Protein AF-A0A7V4U4Z6-F1 (afdb_monomer)

pLDDT: mean 80.2, std 12.18, range [37.16, 91.88]

Sequence (115 aa):
MKTIKIQDAIKGMILAKDVKNNYGQVLLQKGTELSEENIKSLMNRNIAKVVVEEKNDLKEFTREDIEKTKEIYRAVVEQRFINPHSDSMTEALFNAVLELTAVRVLSGGTWTKTE

Mean predicted aligned error: 13.91 Å

Foldseek 3Di:
DDKDFLVPDDFQWFAQAFDAAPVRDGPDGGRDTDDPVNSVVCVVSVPGITHTDDPPPPVPQDPVQLVVQLVVCLVVLVVVDPDCPPDPVSVVVSVVVSSVVSVCVVSVHDPDDPD

Radius of gyration: 22.06 Å; Cα contacts (8 Å, |Δi|>4): 135; chains: 1; bounding box: 56×34×49 Å

Solvent-accessible surface area (backbone atoms only — not comparable to full-atom values): 6804 Å² total; per-residue (Å²): 111,43,80,43,44,45,90,76,60,56,70,75,42,33,24,63,43,62,42,58,51,99,86,68,50,74,76,43,58,49,71,41,65,34,43,68,67,54,48,52,52,37,53,78,69,69,45,64,63,47,42,27,47,61,72,78,72,72,71,80,70,50,73,65,57,44,49,55,37,32,62,72,41,41,68,64,55,50,75,77,38,97,58,52,76,77,44,77,66,44,33,51,50,46,52,51,52,41,51,54,47,23,52,38,48,74,74,69,45,84,82,73,83,81,128

Nearest PDB structures (foldseek):
  8qti-assembly1_D  TM=9.231E-01  e=1.305E-01  Mycolicibacterium smegmatis MC2 155
  5vi8-assembly1_D  TM=8.606E-01  e=1.393E-01  Mycolicibacterium smegmatis MC2 155
  7p5x-assembly1_AD  TM=8.733E-01  e=2.198E-01  Mycolicibacterium smegmatis MC2 155
  6dcf-assembly1_D  TM=8.762E-01  e=2.672E-01  Mycolicibacterium smegmatis MC2 155
  6cce-assembly1_D  TM=8.693E-01  e=3.951E-01  Mycolicibacterium smegmatis MC2 155

Secondary structure (DSSP, 8-state):
-EEEEGGG--TTPBBSS-EE-TTS-EEE-TT-B--HHHHHHHHHTT--EEEE----------HHHHHHHHHHHHHHHHTT-S-TTSSHHHHHHHHHHHHHHHHHHHTT-------

Structure (mmCIF, N/CA/C/O backbone):
data_AF-A0A7V4U4Z6-F1
#
_entry.id   AF-A0A7V4U4Z6-F1
#
loop_
_atom_site.group_PDB
_atom_site.id
_atom_site.type_symbol
_atom_site.label_atom_id
_atom_site.label_alt_id
_atom_site.label_comp_id
_atom_site.label_asym_id
_atom_site.label_entity_id
_atom_site.label_seq_id
_atom_site.pdbx_PDB_ins_code
_atom_site.Cartn_x
_atom_site.Cartn_y
_atom_site.Cartn_z
_atom_site.occupancy
_atom_site.B_iso_or_equiv
_atom_site.auth_seq_id
_atom_site.auth_comp_id
_atom_site.auth_asym_id
_atom_site.auth_atom_id
_atom_site.pdbx_PDB_model_num
ATOM 1 N N . MET A 1 1 ? -11.403 4.188 -2.668 1.00 81.06 1 MET A N 1
ATOM 2 C CA . MET A 1 1 ? -12.142 4.150 -1.373 1.00 81.06 1 MET A CA 1
ATOM 3 C C . MET A 1 1 ? -12.242 2.701 -0.953 1.00 81.06 1 MET A C 1
ATOM 5 O O . MET A 1 1 ? -12.655 1.883 -1.768 1.00 81.06 1 MET A O 1
ATOM 9 N N . LYS A 1 2 ? -11.922 2.376 0.299 1.00 81.50 2 LYS A N 1
ATOM 10 C CA . LYS A 1 2 ? -11.839 0.987 0.762 1.00 81.50 2 LYS A CA 1
ATOM 11 C C . LYS A 1 2 ? -12.699 0.775 2.002 1.00 81.50 2 LYS A C 1
ATOM 13 O O . LYS A 1 2 ? -12.660 1.569 2.936 1.00 81.50 2 LYS A O 1
ATOM 18 N N . THR A 1 3 ? -13.483 -0.303 2.015 1.00 86.25 3 THR A N 1
ATOM 19 C CA . THR A 1 3 ? -14.179 -0.742 3.234 1.00 86.25 3 THR A CA 1
ATOM 20 C C . THR A 1 3 ? -13.248 -1.654 4.017 1.00 86.25 3 THR A C 1
ATOM 22 O O . THR A 1 3 ? -12.807 -2.672 3.486 1.00 86.25 3 THR A O 1
ATOM 25 N N . ILE A 1 4 ? -12.963 -1.301 5.265 1.00 86.25 4 ILE A N 1
ATOM 26 C CA . ILE A 1 4 ? -12.101 -2.075 6.164 1.00 86.25 4 ILE A CA 1
ATOM 27 C C . ILE A 1 4 ? -12.853 -2.421 7.448 1.00 86.25 4 ILE A C 1
ATOM 29 O O . ILE A 1 4 ? -13.833 -1.756 7.807 1.00 86.25 4 ILE A O 1
ATOM 33 N N . LYS A 1 5 ? -12.418 -3.475 8.145 1.00 88.19 5 LYS A N 1
ATOM 34 C CA . LYS A 1 5 ? -12.889 -3.719 9.511 1.00 88.19 5 LYS A CA 1
ATOM 35 C C . LYS A 1 5 ? -12.272 -2.667 10.425 1.00 88.19 5 LYS A C 1
ATOM 37 O O . LYS A 1 5 ? -11.130 -2.274 10.219 1.00 88.19 5 LYS A O 1
ATOM 42 N N . ILE A 1 6 ? -13.002 -2.245 11.456 1.00 87.12 6 ILE A N 1
ATOM 43 C CA . ILE A 1 6 ? -12.479 -1.250 12.405 1.00 87.12 6 ILE A CA 1
ATOM 44 C C . ILE A 1 6 ? -11.212 -1.740 13.130 1.00 87.12 6 ILE A C 1
ATOM 46 O O . ILE A 1 6 ? -10.371 -0.937 13.501 1.00 87.12 6 ILE A O 1
ATOM 50 N N . GLN A 1 7 ? -11.066 -3.059 13.288 1.00 84.19 7 GLN A N 1
ATOM 51 C CA . GLN A 1 7 ? -9.896 -3.699 13.900 1.00 84.19 7 GLN A CA 1
ATOM 52 C C . GLN A 1 7 ? -8.631 -3.562 13.041 1.00 84.19 7 GLN A C 1
ATOM 54 O O . GLN A 1 7 ? -7.533 -3.557 13.582 1.00 84.19 7 GLN A O 1
ATOM 59 N N . ASP A 1 8 ? -8.796 -3.420 11.722 1.00 83.25 8 ASP A N 1
ATOM 60 C CA . ASP A 1 8 ? -7.702 -3.225 10.766 1.00 83.25 8 ASP A CA 1
ATOM 61 C C . ASP A 1 8 ? -7.436 -1.729 10.508 1.00 83.25 8 ASP A C 1
ATOM 63 O O . ASP A 1 8 ? -6.587 -1.374 9.689 1.00 83.25 8 ASP A O 1
ATOM 67 N N . ALA A 1 9 ? -8.200 -0.834 11.146 1.00 84.38 9 ALA A N 1
ATOM 68 C CA . ALA A 1 9 ? -8.035 0.600 10.978 1.00 84.38 9 ALA A CA 1
ATOM 69 C C . ALA A 1 9 ? -6.808 1.088 11.751 1.00 84.38 9 ALA A C 1
ATOM 71 O O . ALA A 1 9 ? -6.623 0.767 12.924 1.00 84.38 9 ALA A O 1
ATOM 72 N N . ILE A 1 10 ? -5.999 1.915 11.095 1.00 84.50 10 ILE A N 1
ATOM 73 C CA . ILE A 1 10 ? -4.811 2.530 11.687 1.00 84.50 10 ILE A CA 1
ATOM 74 C C . ILE A 1 10 ? -5.004 4.038 11.835 1.00 84.50 10 ILE A C 1
ATOM 76 O O . ILE A 1 10 ? -5.790 4.669 11.121 1.00 84.50 10 ILE A O 1
ATOM 80 N N . LYS A 1 11 ? -4.260 4.618 12.779 1.00 85.38 11 LYS A N 1
ATOM 81 C CA . LYS A 1 11 ? -4.205 6.064 12.988 1.00 85.38 11 LYS A CA 1
ATOM 82 C C . LYS A 1 11 ? -3.789 6.773 11.692 1.00 85.38 11 LYS A C 1
ATOM 84 O O . LYS A 1 11 ? -2.877 6.320 11.005 1.00 85.38 11 LYS A O 1
ATOM 89 N N . GLY A 1 12 ? -4.435 7.892 11.375 1.00 83.62 12 GLY A N 1
ATOM 90 C CA . GLY A 1 12 ? -4.101 8.711 10.203 1.00 83.62 12 GLY A CA 1
ATOM 91 C C . GLY A 1 12 ? -4.795 8.311 8.898 1.00 83.62 12 GLY A C 1
ATOM 92 O O . GLY A 1 12 ? -4.516 8.900 7.846 1.00 83.62 12 GLY A O 1
ATOM 93 N N . MET A 1 13 ? -5.694 7.322 8.944 1.00 84.94 13 MET A N 1
ATOM 94 C CA . MET A 1 13 ? -6.652 7.047 7.870 1.00 84.94 13 MET A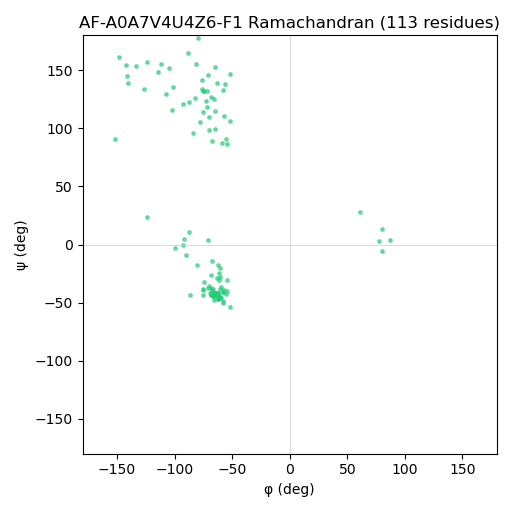 CA 1
ATOM 95 C C . MET A 1 13 ? -7.792 8.068 7.8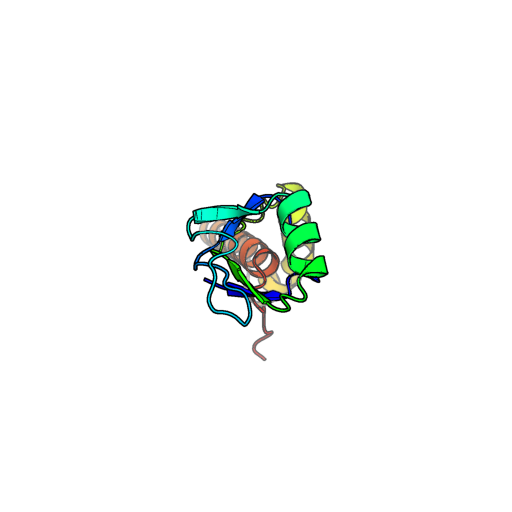92 1.00 84.94 13 MET A C 1
ATOM 97 O O . MET A 1 13 ? -8.280 8.432 8.959 1.00 84.94 13 MET A O 1
ATOM 101 N N . ILE A 1 14 ? -8.254 8.493 6.718 1.00 88.62 14 ILE A N 1
ATOM 102 C CA . ILE A 1 14 ? -9.344 9.467 6.574 1.00 88.62 14 ILE A CA 1
ATOM 103 C C . ILE A 1 14 ? -10.633 8.728 6.224 1.00 88.62 14 ILE A C 1
ATOM 105 O O . ILE A 1 14 ? -10.634 7.838 5.374 1.00 88.62 14 ILE A O 1
ATOM 109 N N . LEU A 1 15 ? -11.745 9.076 6.870 1.00 90.81 15 LEU A N 1
ATOM 110 C CA . LEU A 1 15 ? -13.053 8.500 6.559 1.00 90.81 15 LEU A CA 1
ATOM 111 C C . LEU A 1 15 ? -13.593 9.033 5.228 1.00 90.81 15 LEU A C 1
ATOM 113 O O . LEU A 1 15 ? -13.823 10.228 5.077 1.00 90.81 15 LEU A O 1
ATOM 117 N N . ALA A 1 16 ? -13.905 8.141 4.289 1.00 88.81 16 ALA A N 1
ATOM 118 C CA . ALA A 1 16 ? -14.517 8.512 3.010 1.00 88.81 16 ALA A CA 1
ATOM 119 C C . ALA A 1 16 ? -16.037 8.746 3.115 1.00 88.81 16 ALA A C 1
ATOM 121 O O . ALA A 1 16 ? -16.649 9.328 2.217 1.00 88.81 16 ALA A O 1
ATOM 122 N N . LYS A 1 17 ? -16.675 8.250 4.184 1.00 89.12 17 LYS A N 1
ATOM 123 C CA . LYS A 1 17 ? -18.115 8.387 4.448 1.00 89.12 17 LYS A CA 1
ATOM 124 C C . LYS A 1 17 ? -18.381 8.602 5.932 1.00 89.12 17 LYS A C 1
ATOM 126 O O . LYS A 1 17 ? -17.613 8.142 6.772 1.00 89.12 17 LYS A O 1
ATOM 131 N N . ASP A 1 18 ? -19.512 9.237 6.228 1.00 90.88 18 ASP A N 1
ATOM 132 C CA . ASP A 1 18 ? -20.010 9.371 7.595 1.00 90.88 18 ASP A CA 1
ATOM 133 C C . ASP A 1 18 ? -20.198 7.989 8.229 1.00 90.88 18 ASP A C 1
ATOM 135 O O . ASP A 1 18 ? -20.816 7.093 7.641 1.00 90.88 18 ASP A O 1
ATOM 139 N N . VAL A 1 19 ? -19.711 7.834 9.456 1.00 89.25 19 VAL A N 1
ATOM 140 C CA . VAL A 1 19 ? -19.932 6.632 10.260 1.00 89.25 19 VAL A CA 1
ATOM 141 C C . VAL A 1 19 ? -21.160 6.868 11.120 1.00 89.25 19 VAL A C 1
ATOM 143 O O . VAL A 1 19 ? -21.196 7.808 11.912 1.00 89.25 19 VAL A O 1
ATOM 146 N N . LYS A 1 20 ? -22.173 6.014 10.970 1.00 89.31 20 LYS A N 1
ATOM 147 C CA . LYS A 1 20 ? -23.436 6.098 11.710 1.00 89.31 20 LYS A CA 1
ATOM 148 C C . LYS A 1 20 ? -23.600 4.895 12.631 1.00 89.31 20 LYS A C 1
ATOM 150 O O . LYS A 1 20 ? -23.135 3.806 12.305 1.00 89.31 20 LYS A O 1
ATOM 155 N N . ASN A 1 21 ? -24.262 5.086 13.768 1.00 86.00 21 ASN A N 1
ATOM 156 C CA . ASN A 1 21 ? -24.690 3.974 14.618 1.00 86.00 21 ASN A CA 1
ATOM 157 C C . ASN A 1 21 ? -25.981 3.320 14.083 1.00 86.00 21 ASN A C 1
ATOM 159 O O . ASN A 1 21 ? -26.585 3.795 13.120 1.00 86.00 21 ASN A O 1
ATOM 163 N N . ASN A 1 22 ? -26.439 2.257 14.751 1.00 83.81 22 ASN A N 1
ATOM 164 C CA . ASN A 1 22 ? -27.676 1.545 14.396 1.00 83.81 22 ASN A CA 1
ATOM 165 C C . ASN A 1 22 ? -28.944 2.416 14.499 1.00 83.81 22 ASN A C 1
ATOM 167 O O . ASN A 1 22 ? -29.963 2.079 13.909 1.00 83.81 22 ASN A O 1
ATOM 171 N N . TYR A 1 23 ? -28.876 3.540 15.215 1.00 84.25 23 TYR A N 1
ATOM 172 C CA . TYR A 1 23 ? -29.958 4.519 15.348 1.00 84.25 23 TYR A CA 1
ATOM 173 C C . TYR A 1 23 ? -29.881 5.639 14.294 1.00 84.25 23 TYR A C 1
ATOM 175 O O . TYR A 1 23 ? -30.643 6.599 14.354 1.00 84.25 23 TYR A O 1
ATOM 183 N N . GLY A 1 24 ? -28.941 5.557 13.344 1.00 83.19 24 GLY A N 1
ATOM 184 C CA . GLY A 1 24 ? -28.744 6.556 12.291 1.00 83.19 24 GLY A CA 1
ATOM 185 C C . GLY A 1 24 ? -28.010 7.827 12.731 1.00 83.19 24 GLY A C 1
ATOM 186 O O . GLY A 1 24 ? -27.823 8.728 11.912 1.00 83.19 24 GLY A O 1
ATOM 187 N N . GLN A 1 25 ? -27.555 7.909 13.984 1.00 87.69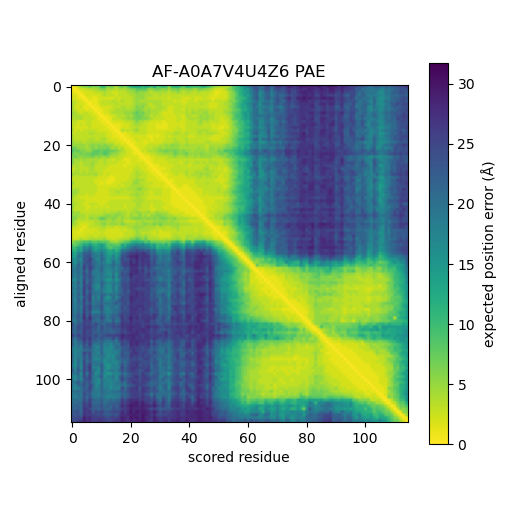 25 GLN A N 1
ATOM 188 C CA . GLN A 1 25 ? -26.790 9.049 14.488 1.00 87.69 25 GLN A CA 1
ATOM 189 C C . GLN A 1 25 ? -25.366 9.013 13.938 1.00 87.69 25 GLN A C 1
ATOM 191 O O . GLN A 1 25 ? -24.692 7.982 14.004 1.00 87.69 25 GLN A O 1
ATOM 196 N N . VAL A 1 26 ? -24.903 10.151 13.423 1.00 89.12 26 VAL A N 1
ATOM 197 C CA . VAL A 1 26 ? -23.535 10.315 12.923 1.00 89.12 26 VAL A CA 1
ATOM 198 C C . VAL A 1 26 ? -22.572 10.347 14.107 1.00 89.12 26 VAL A C 1
ATOM 200 O O . VAL A 1 26 ? -22.666 11.212 14.971 1.00 89.12 26 VAL A O 1
ATOM 203 N N . LEU A 1 27 ? -21.659 9.380 14.144 1.00 88.81 27 LEU A N 1
ATOM 204 C CA . LEU A 1 27 ? -20.591 9.282 15.135 1.00 88.81 27 LEU A CA 1
ATOM 205 C C . LEU A 1 27 ? -19.365 10.082 14.708 1.00 88.81 27 LEU A C 1
ATOM 207 O O . LEU A 1 27 ? -18.768 10.774 15.524 1.00 88.81 27 LEU A O 1
ATOM 211 N N . LEU A 1 28 ? -19.003 9.970 13.430 1.00 90.69 28 LEU A N 1
ATOM 212 C CA . LEU A 1 28 ? -17.899 10.689 12.807 1.00 90.69 28 LEU A CA 1
ATOM 213 C C . LEU A 1 28 ? -18.325 11.108 11.405 1.00 90.69 28 LEU A C 1
ATOM 215 O O . LEU A 1 28 ? -18.966 10.334 10.688 1.00 90.69 28 LEU A O 1
ATOM 219 N N . GLN A 1 29 ? -17.965 12.326 11.019 1.00 91.88 29 GLN A N 1
ATOM 220 C CA . GLN A 1 29 ? -18.250 12.844 9.686 1.00 91.88 29 GLN A CA 1
ATOM 221 C C . GLN A 1 29 ? -17.211 12.343 8.679 1.00 91.88 29 GLN A C 1
ATOM 223 O O . GLN A 1 29 ? -16.065 12.043 9.035 1.00 91.88 29 GLN A O 1
ATOM 228 N N . LYS A 1 30 ? -17.594 12.286 7.404 1.00 91.50 30 LYS A N 1
ATOM 229 C CA . LYS A 1 30 ? -16.656 12.124 6.291 1.00 91.50 30 LYS A CA 1
ATOM 230 C C . LYS A 1 30 ? -15.543 13.177 6.380 1.00 91.50 30 LYS A C 1
ATOM 232 O O . LYS A 1 30 ? -15.778 14.296 6.828 1.00 91.50 30 LYS A O 1
ATOM 237 N N . GLY A 1 31 ? -14.342 12.818 5.950 1.00 87.06 31 GLY A N 1
ATOM 238 C CA . GLY A 1 31 ? -13.151 13.664 6.041 1.00 87.06 31 GLY A CA 1
ATOM 239 C C . GLY A 1 31 ? -12.489 13.678 7.421 1.00 87.06 31 GLY A C 1
ATOM 240 O O . GLY A 1 31 ? -11.414 14.250 7.560 1.00 87.06 31 GLY A O 1
ATOM 241 N N . THR A 1 32 ? -13.075 13.036 8.438 1.00 89.75 32 THR A N 1
ATOM 242 C CA . THR A 1 32 ? -12.433 12.937 9.756 1.00 89.75 32 THR A CA 1
ATOM 243 C C . THR A 1 32 ? -11.253 11.970 9.704 1.00 89.75 32 THR A C 1
ATOM 245 O O . THR A 1 32 ? -11.389 10.839 9.229 1.00 89.75 32 THR A O 1
ATOM 248 N N . GLU A 1 33 ? -10.114 12.398 10.241 1.00 90.38 33 GLU A N 1
ATOM 249 C CA . GLU A 1 33 ? -8.949 11.547 10.472 1.00 90.38 33 GLU A CA 1
ATOM 250 C C . GLU A 1 33 ? -9.179 10.628 11.686 1.00 90.38 33 GLU A C 1
ATOM 252 O O . GLU A 1 33 ? -9.627 11.050 12.759 1.00 90.38 33 GLU A O 1
ATOM 257 N N . LEU A 1 34 ? -8.885 9.340 11.527 1.00 89.75 34 LEU A N 1
ATOM 258 C CA . LEU A 1 34 ? -8.987 8.358 12.597 1.00 89.75 34 LEU A CA 1
ATOM 259 C C . LEU A 1 34 ? -7.818 8.521 13.574 1.00 89.75 34 LEU A C 1
ATOM 261 O O . LEU A 1 34 ? -6.663 8.261 13.240 1.00 89.75 34 LEU A O 1
ATOM 265 N N . SER A 1 35 ? -8.139 8.915 14.806 1.00 89.81 35 SER A N 1
ATOM 266 C CA . SER A 1 35 ? -7.251 8.824 15.964 1.00 89.81 35 SER A CA 1
ATOM 267 C C . SER A 1 35 ? -7.405 7.468 16.665 1.00 89.81 35 SER A C 1
ATOM 269 O O . SER A 1 35 ? -8.388 6.750 16.464 1.00 89.81 35 SER A O 1
ATOM 271 N N . GLU A 1 36 ? -6.464 7.115 17.542 1.00 88.69 36 GLU A N 1
ATOM 272 C CA . GLU A 1 36 ? -6.574 5.900 18.366 1.00 88.69 36 GLU A CA 1
ATOM 273 C C . GLU A 1 36 ? -7.814 5.913 19.271 1.00 88.69 36 GLU A C 1
ATOM 275 O O . GLU A 1 36 ? -8.464 4.883 19.465 1.00 88.69 36 GLU A O 1
ATOM 280 N N . GLU A 1 37 ? -8.177 7.085 19.795 1.00 89.25 37 GLU A N 1
ATOM 281 C CA . GLU A 1 37 ? -9.383 7.273 20.605 1.00 89.25 37 GLU A CA 1
ATOM 282 C C . GLU A 1 37 ? -10.652 7.027 19.785 1.00 89.25 37 GLU A C 1
ATOM 284 O O . GLU A 1 37 ? -11.562 6.332 20.245 1.00 89.25 37 GLU A O 1
ATOM 289 N N . ASN A 1 38 ? -10.687 7.520 18.541 1.00 88.38 38 ASN A N 1
ATOM 290 C CA . ASN A 1 38 ? -11.796 7.289 17.617 1.00 88.38 38 ASN A CA 1
ATOM 291 C C . ASN A 1 38 ? -11.954 5.795 17.316 1.00 88.38 38 ASN A C 1
ATOM 293 O O . ASN A 1 38 ? -13.066 5.271 17.389 1.00 88.38 38 ASN A O 1
ATOM 297 N N . ILE A 1 39 ? -10.852 5.090 17.045 1.00 89.44 39 ILE A N 1
ATOM 298 C CA . ILE A 1 39 ? -10.861 3.647 16.758 1.00 89.44 39 ILE A CA 1
ATOM 299 C C . ILE A 1 39 ? -11.391 2.860 17.968 1.00 89.44 39 ILE A C 1
ATOM 301 O O . ILE A 1 39 ? -12.305 2.044 17.820 1.00 89.44 39 ILE A O 1
ATOM 305 N N . LYS A 1 40 ? -10.906 3.158 19.182 1.00 88.62 40 LYS A N 1
ATOM 306 C CA . LYS A 1 40 ? -11.409 2.543 20.427 1.00 88.62 40 LYS A CA 1
ATOM 307 C C . LYS A 1 40 ? -12.893 2.829 20.658 1.00 88.62 40 LYS A C 1
ATOM 309 O O . LYS A 1 40 ? -13.654 1.917 20.974 1.00 88.62 40 LYS A O 1
ATOM 314 N N . SER A 1 41 ? -13.321 4.076 20.464 1.00 89.44 41 SER A N 1
ATOM 315 C CA . SER A 1 41 ? -14.720 4.483 20.635 1.00 89.44 41 SER A CA 1
ATOM 316 C C . SER A 1 41 ? -15.653 3.753 19.662 1.00 89.44 41 SER A C 1
ATOM 318 O O . SER A 1 41 ? -16.716 3.273 20.061 1.00 89.44 41 SER A O 1
ATOM 320 N N . LEU A 1 42 ? -15.242 3.596 18.400 1.00 88.50 42 LEU A N 1
ATOM 321 C CA . LEU A 1 42 ? -16.003 2.864 17.386 1.00 88.50 42 LEU A CA 1
ATOM 322 C C . LEU A 1 42 ? -16.085 1.361 17.686 1.00 88.50 42 LEU A C 1
ATOM 324 O O . LEU A 1 42 ? -17.164 0.780 17.548 1.00 88.50 42 LEU A O 1
ATOM 328 N N . MET A 1 43 ? -14.991 0.748 18.153 1.00 87.06 43 MET A N 1
ATOM 329 C CA . MET A 1 43 ? -14.991 -0.652 18.600 1.00 87.06 43 MET A CA 1
ATOM 330 C C . MET A 1 43 ? -15.947 -0.871 19.776 1.00 87.06 43 MET A C 1
ATOM 332 O O .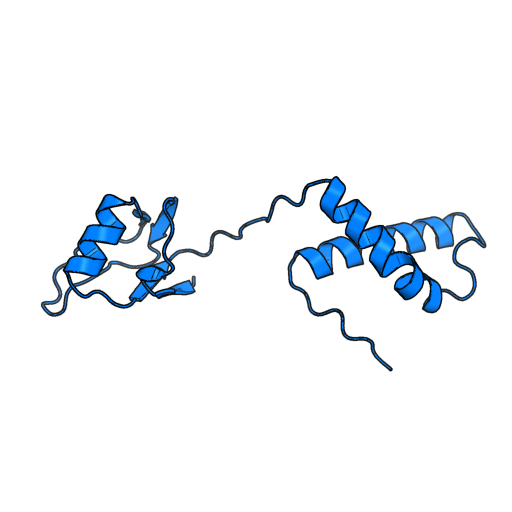 MET A 1 43 ? -16.778 -1.775 19.727 1.00 87.06 43 MET A O 1
ATOM 336 N N . ASN A 1 44 ? -15.906 0.004 20.784 1.00 88.69 44 ASN A N 1
ATOM 337 C CA . ASN A 1 44 ? -16.793 -0.075 21.950 1.00 88.69 44 ASN A CA 1
ATOM 338 C C . ASN A 1 44 ? -18.276 0.090 21.581 1.00 88.69 44 ASN A C 1
ATOM 340 O O . ASN A 1 44 ? -19.151 -0.456 22.247 1.00 88.69 44 ASN A O 1
ATOM 344 N N . ARG A 1 45 ? -18.569 0.828 20.505 1.00 85.38 45 ARG A N 1
ATOM 345 C CA . ARG A 1 45 ? -19.926 1.028 19.967 1.00 85.38 45 ARG A CA 1
ATOM 346 C C . ARG A 1 45 ? -20.349 -0.053 18.969 1.00 85.38 45 ARG A C 1
ATOM 348 O O . ARG A 1 45 ? -21.381 0.099 18.318 1.00 85.38 45 ARG A O 1
ATOM 355 N N . ASN A 1 46 ? -19.579 -1.137 18.863 1.00 84.88 46 ASN A N 1
ATOM 356 C CA . ASN A 1 46 ? -19.863 -2.294 18.018 1.00 84.88 46 ASN A CA 1
ATOM 357 C C . ASN A 1 46 ? -19.942 -1.967 16.509 1.00 84.88 46 ASN A C 1
ATOM 359 O O . ASN A 1 46 ? -20.639 -2.635 15.743 1.00 84.88 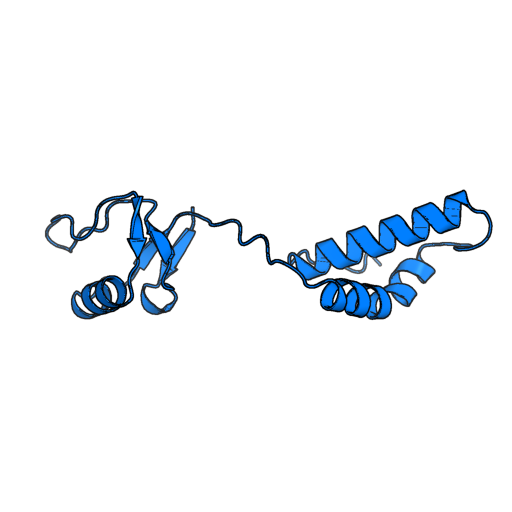46 ASN A O 1
ATOM 363 N N . ILE A 1 47 ? -19.224 -0.930 16.061 1.00 86.69 47 ILE A N 1
ATOM 364 C CA . ILE A 1 47 ? -19.111 -0.585 14.638 1.00 86.69 47 ILE A CA 1
ATOM 365 C C . ILE A 1 47 ? -18.113 -1.548 13.995 1.00 86.69 47 ILE A C 1
ATOM 367 O O . ILE A 1 47 ? -16.909 -1.418 14.179 1.00 86.69 47 ILE A O 1
ATOM 371 N N . ALA A 1 48 ? -18.594 -2.518 13.219 1.00 83.88 48 ALA A N 1
ATOM 372 C CA . ALA A 1 48 ? -17.722 -3.551 12.654 1.00 83.88 48 ALA A CA 1
ATOM 373 C C . ALA A 1 48 ? -16.847 -3.061 11.483 1.00 83.88 48 ALA A C 1
ATOM 375 O O . ALA A 1 48 ? -15.748 -3.579 11.270 1.00 83.88 48 ALA A O 1
ATOM 376 N N . LYS A 1 49 ? -17.342 -2.106 10.683 1.00 86.81 49 LYS A N 1
ATOM 377 C CA . LYS A 1 49 ? -16.729 -1.698 9.409 1.00 86.81 49 LYS A CA 1
ATOM 378 C C . LYS A 1 49 ? -16.819 -0.192 9.197 1.00 86.81 49 LYS A C 1
ATOM 380 O O . LYS A 1 49 ? -17.827 0.420 9.540 1.00 86.81 49 LYS A O 1
ATOM 385 N N . VAL A 1 50 ? -15.792 0.370 8.566 1.00 88.12 50 VAL A N 1
ATOM 386 C CA . VAL A 1 50 ? -15.726 1.780 8.160 1.00 88.12 50 VAL A CA 1
ATOM 387 C C . VAL A 1 50 ? -15.230 1.894 6.719 1.00 88.12 50 VAL A C 1
ATOM 389 O O . VAL A 1 50 ? -14.541 1.004 6.218 1.00 88.12 50 VAL A O 1
ATOM 392 N N . VAL A 1 51 ? -15.603 2.979 6.036 1.00 88.38 51 VAL A N 1
ATOM 393 C CA . VAL A 1 51 ? -15.115 3.280 4.684 1.00 88.38 51 VAL A CA 1
ATOM 394 C C . VAL A 1 51 ? -14.051 4.357 4.799 1.00 88.38 51 VAL A C 1
ATOM 396 O O . VAL A 1 51 ? -14.355 5.480 5.203 1.00 88.3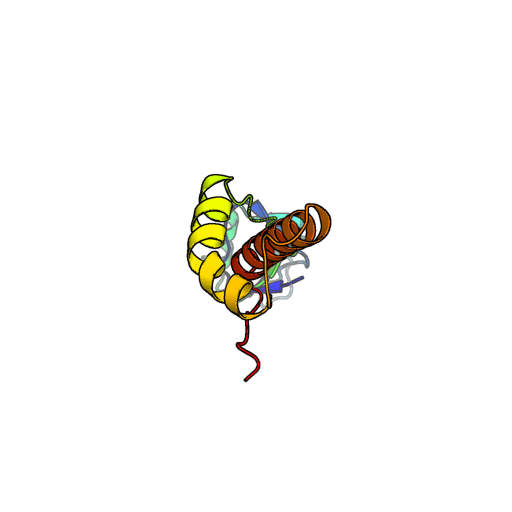8 51 VAL A O 1
ATOM 399 N N . VAL A 1 52 ? -12.821 4.015 4.440 1.00 89.12 52 VAL A N 1
ATOM 400 C CA . VAL A 1 52 ? -11.684 4.935 4.447 1.00 89.12 52 VAL A CA 1
ATOM 401 C C . VAL A 1 52 ? -11.324 5.351 3.028 1.00 89.12 52 VAL A C 1
ATOM 403 O O . VAL A 1 52 ? -11.581 4.634 2.048 1.00 89.12 52 VAL A O 1
ATOM 406 N N . GLU A 1 53 ? -10.755 6.540 2.906 1.00 85.31 53 GLU A N 1
ATOM 407 C CA . GLU A 1 53 ? -10.090 6.951 1.684 1.00 85.31 53 GLU A CA 1
ATOM 408 C C . GLU A 1 53 ? -8.906 6.019 1.443 1.00 85.31 53 GLU A C 1
ATOM 410 O O . GLU A 1 53 ? -8.201 5.613 2.368 1.00 85.31 53 GLU A O 1
ATOM 415 N N . GLU A 1 54 ? -8.716 5.637 0.184 1.00 74.31 54 GLU A N 1
ATOM 416 C CA . GLU A 1 54 ? -7.459 5.017 -0.205 1.00 74.31 54 GLU A CA 1
ATOM 417 C C . GLU A 1 54 ? -6.426 6.131 -0.145 1.00 74.31 54 GLU A C 1
ATOM 419 O O . GLU A 1 54 ? -6.299 6.920 -1.080 1.00 74.31 54 GLU A O 1
ATOM 424 N N . LYS A 1 55 ? -5.673 6.194 0.956 1.00 58.59 55 LYS A N 1
ATOM 425 C CA . LYS A 1 55 ? -4.284 6.584 0.791 1.00 58.59 55 LYS A CA 1
ATOM 426 C C . LYS A 1 55 ? -3.740 5.550 -0.181 1.00 58.59 55 LYS A C 1
ATOM 428 O O . LYS A 1 55 ? -3.676 4.364 0.138 1.00 58.59 55 LYS A O 1
ATOM 433 N N . ASN A 1 56 ? -3.435 5.989 -1.400 1.00 50.50 56 ASN A N 1
ATOM 434 C CA . ASN A 1 56 ? -2.344 5.375 -2.127 1.00 50.50 56 ASN A CA 1
ATOM 435 C C . ASN A 1 56 ? -1.173 5.506 -1.164 1.00 50.50 56 ASN A C 1
ATOM 437 O O . ASN A 1 56 ? -0.525 6.551 -1.119 1.00 50.50 56 ASN A O 1
ATOM 441 N N . ASP A 1 57 ? -0.983 4.492 -0.323 1.00 47.72 57 ASP A N 1
ATOM 442 C CA . ASP A 1 57 ? 0.290 4.236 0.301 1.00 47.72 57 ASP A CA 1
ATOM 443 C C . ASP A 1 57 ? 1.209 4.034 -0.900 1.00 47.72 57 ASP A C 1
ATOM 445 O O . ASP A 1 57 ? 1.365 2.932 -1.429 1.00 47.72 57 ASP A O 1
ATOM 449 N N . LEU A 1 58 ? 1.749 5.146 -1.403 1.00 47.38 58 LEU A N 1
ATOM 450 C CA . LEU A 1 58 ? 3.045 5.167 -2.031 1.00 47.38 58 LEU A CA 1
ATOM 451 C C . LEU A 1 58 ? 3.921 4.556 -0.952 1.00 47.38 58 LEU A C 1
ATOM 453 O O . LEU A 1 58 ? 4.384 5.254 -0.057 1.00 47.38 58 LEU A O 1
ATOM 457 N N . LYS A 1 59 ? 4.004 3.221 -0.940 1.00 52.28 59 LYS A N 1
ATOM 458 C CA . LYS A 1 59 ? 4.998 2.509 -0.167 1.00 52.28 59 LYS A CA 1
ATOM 459 C C . LYS A 1 59 ? 6.288 3.174 -0.600 1.00 52.28 59 LYS A C 1
ATOM 461 O O . LYS A 1 59 ? 6.698 3.028 -1.751 1.00 52.28 59 LYS A O 1
ATOM 466 N N . GLU A 1 60 ? 6.845 3.995 0.275 1.00 48.94 60 GLU A N 1
ATOM 467 C CA . GLU A 1 60 ? 8.165 4.549 0.071 1.00 48.94 60 GLU A CA 1
ATOM 468 C C . GLU A 1 60 ? 9.101 3.355 0.179 1.00 48.94 60 GLU A C 1
ATOM 470 O O . GLU A 1 60 ? 9.508 2.943 1.263 1.00 48.94 60 GLU A O 1
ATOM 475 N N . PHE A 1 61 ? 9.332 2.699 -0.956 1.00 60.69 61 PHE A N 1
ATOM 476 C CA . PHE A 1 61 ? 10.320 1.647 -1.040 1.00 60.69 61 PHE A CA 1
ATOM 477 C C . PHE A 1 61 ? 11.662 2.310 -0.812 1.00 60.69 61 PHE A C 1
ATOM 479 O O . PHE A 1 61 ? 12.021 3.277 -1.495 1.00 60.69 61 PHE A O 1
ATOM 486 N N . THR A 1 62 ? 12.401 1.804 0.165 1.00 69.44 62 THR A N 1
ATOM 487 C CA . THR A 1 62 ? 13.770 2.259 0.342 1.00 69.44 62 THR A CA 1
ATOM 488 C C . THR A 1 62 ? 14.572 1.848 -0.894 1.00 69.44 62 THR A C 1
ATOM 490 O O . THR A 1 62 ? 14.259 0.860 -1.567 1.00 69.44 62 THR A O 1
ATOM 493 N N . ARG A 1 63 ? 15.633 2.596 -1.222 1.00 70.44 63 ARG A N 1
ATOM 494 C CA . ARG A 1 63 ? 16.541 2.206 -2.317 1.00 70.44 63 ARG A CA 1
ATOM 495 C C . ARG A 1 63 ? 17.089 0.787 -2.120 1.00 70.44 63 ARG A C 1
ATOM 497 O O . ARG A 1 63 ? 17.307 0.081 -3.096 1.00 70.44 63 ARG A O 1
ATOM 504 N N . GLU A 1 64 ? 17.249 0.364 -0.868 1.00 75.00 64 GLU A N 1
ATOM 505 C CA . GLU A 1 64 ? 17.705 -0.976 -0.492 1.00 75.00 64 GLU A CA 1
ATOM 506 C C . GLU A 1 64 ? 16.699 -2.074 -0.863 1.00 75.00 64 GLU A C 1
ATOM 508 O O . GLU A 1 64 ? 17.105 -3.146 -1.313 1.00 75.00 64 GLU A O 1
ATOM 513 N N . ASP A 1 65 ? 15.395 -1.817 -0.726 1.00 73.81 65 ASP A N 1
ATOM 514 C CA . ASP A 1 65 ? 14.351 -2.776 -1.110 1.00 73.81 65 ASP A CA 1
ATOM 515 C C . ASP A 1 65 ? 14.303 -2.973 -2.627 1.00 73.81 65 ASP A C 1
ATOM 517 O O . ASP A 1 65 ? 14.151 -4.099 -3.114 1.00 73.81 65 ASP A O 1
ATOM 521 N N . ILE A 1 66 ? 14.474 -1.882 -3.380 1.00 77.88 66 ILE A N 1
ATOM 522 C CA . ILE A 1 66 ? 14.562 -1.923 -4.842 1.00 77.88 66 ILE A CA 1
ATOM 523 C C . ILE A 1 66 ? 15.786 -2.735 -5.260 1.00 77.88 66 ILE A C 1
ATOM 525 O O . ILE A 1 66 ? 15.649 -3.623 -6.096 1.00 77.88 66 ILE A O 1
ATOM 529 N N . GLU A 1 67 ? 16.950 -2.496 -4.655 1.00 81.06 67 GLU A N 1
ATOM 530 C CA . GLU A 1 67 ? 18.189 -3.179 -5.040 1.00 81.06 67 GLU A CA 1
ATOM 531 C C . GLU A 1 67 ? 18.151 -4.682 -4.734 1.00 81.06 67 GLU A C 1
ATOM 533 O O . GLU A 1 67 ? 18.444 -5.499 -5.607 1.00 81.06 67 GLU A O 1
ATOM 538 N N . LYS A 1 68 ? 17.661 -5.073 -3.549 1.00 83.25 68 LYS A N 1
ATOM 539 C CA . LYS A 1 68 ? 17.443 -6.493 -3.212 1.00 83.25 68 LYS A CA 1
ATOM 540 C C . LYS A 1 68 ? 16.497 -7.169 -4.198 1.00 83.25 68 LYS A C 1
ATOM 542 O O . LYS A 1 68 ? 16.720 -8.305 -4.608 1.00 83.25 68 LYS A O 1
ATOM 547 N N . THR A 1 69 ? 15.437 -6.467 -4.592 1.00 81.12 69 TH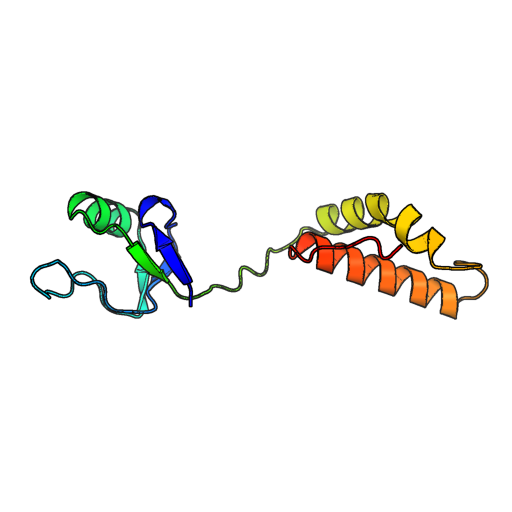R A N 1
ATOM 548 C CA . THR A 1 69 ? 14.467 -6.994 -5.555 1.00 81.12 69 THR A CA 1
ATOM 549 C C . THR A 1 69 ? 15.086 -7.102 -6.950 1.00 81.12 69 THR A C 1
ATOM 551 O O . THR A 1 69 ? 14.904 -8.123 -7.613 1.00 81.12 69 THR A O 1
ATOM 554 N N . LYS A 1 70 ? 15.874 -6.110 -7.385 1.00 84.81 70 LYS A N 1
ATOM 555 C CA . LYS A 1 70 ? 16.645 -6.180 -8.636 1.00 84.81 70 LYS A CA 1
ATOM 556 C C . LYS A 1 70 ? 17.552 -7.411 -8.644 1.00 84.81 70 LYS A C 1
ATOM 558 O O . LYS A 1 70 ? 17.596 -8.111 -9.646 1.00 84.81 70 LYS A O 1
ATOM 563 N N . GLU A 1 71 ? 18.216 -7.729 -7.538 1.00 84.06 71 GLU A N 1
ATOM 564 C CA . GLU A 1 71 ? 19.113 -8.887 -7.463 1.00 84.06 71 GLU A CA 1
ATOM 565 C C . GLU A 1 71 ? 18.373 -10.231 -7.539 1.00 84.06 71 GLU A C 1
ATOM 567 O O . GLU A 1 71 ? 18.759 -11.100 -8.320 1.00 84.06 71 GLU A O 1
ATOM 572 N N . ILE A 1 72 ? 17.246 -10.372 -6.829 1.00 83.25 72 ILE A N 1
ATOM 573 C CA . ILE A 1 72 ? 16.396 -11.579 -6.880 1.00 83.25 72 ILE A CA 1
ATOM 574 C C . ILE A 1 72 ? 15.911 -11.857 -8.305 1.00 83.25 72 ILE A C 1
ATOM 576 O O . ILE A 1 72 ? 15.854 -13.005 -8.749 1.00 83.25 72 ILE A O 1
ATOM 580 N N . TYR A 1 73 ? 15.543 -10.800 -9.023 1.00 83.19 73 TYR A N 1
ATOM 581 C CA . TYR A 1 73 ? 14.895 -10.925 -10.318 1.00 83.19 73 TYR A CA 1
ATOM 582 C C . TYR A 1 73 ? 15.821 -10.736 -11.514 1.00 83.19 73 TYR A C 1
ATOM 584 O O . TYR A 1 73 ? 15.382 -10.957 -12.644 1.00 83.19 73 TYR A O 1
ATOM 592 N N . ARG A 1 74 ? 17.098 -10.414 -11.288 1.00 85.38 74 ARG A N 1
ATOM 593 C CA . ARG A 1 74 ? 18.103 -10.269 -12.346 1.00 85.38 74 ARG A CA 1
ATOM 594 C C . ARG A 1 74 ? 18.129 -11.498 -13.250 1.00 85.38 74 ARG A C 1
ATOM 596 O O . ARG A 1 74 ? 17.890 -11.366 -14.444 1.00 85.38 74 ARG A O 1
ATOM 603 N N . ALA A 1 75 ? 18.283 -12.687 -12.669 1.00 82.06 75 ALA A N 1
ATOM 604 C CA . ALA A 1 75 ? 18.332 -13.947 -13.416 1.00 82.06 75 ALA A CA 1
ATOM 605 C C . ALA A 1 75 ? 17.034 -14.238 -14.199 1.00 82.06 75 ALA A C 1
ATOM 607 O O . ALA A 1 75 ? 17.060 -14.868 -15.254 1.00 82.06 75 ALA A O 1
ATOM 608 N N . VAL A 1 76 ? 15.883 -13.772 -13.702 1.00 82.62 76 VAL A N 1
ATOM 609 C CA . VAL A 1 76 ? 14.583 -13.948 -14.370 1.00 82.62 76 VAL A CA 1
ATOM 610 C C . VAL A 1 76 ? 14.452 -13.007 -15.566 1.00 82.62 76 VAL A C 1
ATOM 612 O O . VAL A 1 76 ? 13.921 -13.402 -16.605 1.00 82.62 76 VAL A O 1
ATOM 615 N N . VAL A 1 77 ? 14.932 -11.767 -15.433 1.00 84.50 77 VAL A N 1
ATOM 616 C CA . VAL A 1 77 ? 14.978 -10.817 -16.548 1.00 84.50 77 VAL A CA 1
ATOM 617 C C . VAL A 1 77 ? 15.999 -11.277 -17.584 1.00 84.50 77 VAL A C 1
ATOM 619 O O . VAL A 1 77 ? 15.663 -11.290 -18.762 1.00 84.50 77 VAL A O 1
ATOM 622 N N . GLU A 1 78 ? 17.184 -11.736 -17.170 1.00 85.38 78 GLU A N 1
ATOM 623 C CA . GLU A 1 78 ? 18.242 -12.226 -18.069 1.00 85.38 78 GLU A CA 1
ATOM 624 C C . GLU A 1 78 ? 17.747 -13.328 -19.008 1.00 85.38 78 GLU A C 1
ATOM 626 O O . GLU A 1 78 ? 18.031 -13.273 -20.199 1.00 85.38 78 GLU A O 1
ATOM 631 N N . GLN A 1 79 ? 16.916 -14.261 -18.528 1.00 82.94 79 GLN A N 1
ATOM 632 C CA . GLN A 1 79 ? 16.330 -15.319 -19.367 1.00 82.94 79 GLN A CA 1
ATOM 633 C C . GLN A 1 79 ? 15.461 -14.800 -20.525 1.00 82.94 79 GLN A C 1
ATOM 635 O O . GLN A 1 79 ? 15.210 -15.537 -21.477 1.00 82.94 79 GLN A O 1
ATOM 640 N N . ARG A 1 80 ? 14.972 -13.556 -20.454 1.00 80.12 80 ARG A N 1
ATOM 641 C CA . ARG A 1 80 ? 14.157 -12.936 -21.512 1.00 80.12 80 ARG A CA 1
ATOM 642 C C . ARG A 1 80 ? 14.990 -12.185 -22.547 1.00 80.12 80 ARG A C 1
ATOM 644 O O . ARG A 1 80 ? 14.441 -11.768 -23.565 1.00 80.12 80 ARG A O 1
ATOM 651 N N . PHE A 1 81 ? 16.286 -12.013 -22.301 1.00 81.38 81 PHE A N 1
ATOM 652 C CA . PHE A 1 81 ? 17.207 -11.363 -23.220 1.00 81.38 81 PHE A CA 1
ATOM 653 C C . PHE A 1 81 ? 18.124 -12.410 -23.848 1.00 81.38 81 PHE A C 1
ATOM 655 O O . PHE A 1 81 ? 18.750 -13.207 -23.161 1.00 81.38 81 PHE A O 1
ATOM 662 N N . ILE A 1 82 ? 18.231 -12.387 -25.176 1.00 77.81 82 ILE A N 1
ATOM 663 C CA . ILE A 1 82 ? 19.138 -13.283 -25.909 1.00 77.81 82 ILE A CA 1
ATOM 664 C C . ILE A 1 82 ? 20.599 -12.915 -25.614 1.00 77.81 82 ILE A C 1
ATOM 666 O O . ILE A 1 82 ? 21.447 -13.795 -25.494 1.00 77.81 82 ILE A O 1
ATOM 670 N N . ASN A 1 83 ? 20.895 -11.616 -25.487 1.00 77.75 83 ASN A N 1
ATOM 671 C CA . ASN A 1 83 ? 22.210 -11.123 -25.095 1.00 77.75 83 ASN A CA 1
ATOM 672 C C . ASN A 1 83 ? 22.084 -9.765 -24.368 1.00 77.75 83 ASN A C 1
ATOM 674 O O . ASN A 1 83 ? 22.065 -8.724 -25.019 1.00 77.75 83 ASN A O 1
ATOM 678 N N . PRO A 1 84 ? 21.942 -9.744 -23.032 1.00 67.06 84 PRO A N 1
ATOM 679 C CA . PRO A 1 84 ? 21.594 -8.534 -22.276 1.00 67.06 84 PRO A CA 1
ATOM 680 C C . PRO A 1 84 ? 22.679 -7.441 -22.263 1.00 67.06 84 PRO A C 1
ATOM 682 O O . PRO A 1 84 ? 22.380 -6.301 -21.920 1.00 67.06 84 PRO A O 1
ATOM 685 N N . HIS A 1 85 ? 23.912 -7.762 -22.668 1.00 75.19 85 HIS A N 1
ATOM 686 C CA . HIS A 1 85 ? 25.059 -6.843 -22.662 1.00 75.19 85 HIS A CA 1
ATOM 687 C C . HIS A 1 85 ? 25.714 -6.693 -24.047 1.00 75.19 85 HIS A C 1
ATOM 689 O O . HIS A 1 85 ? 26.900 -6.383 -24.144 1.00 75.19 85 HIS A O 1
ATOM 695 N N . SER A 1 86 ? 24.978 -6.965 -25.132 1.00 77.50 86 SER A N 1
ATOM 696 C CA . SER A 1 86 ? 25.532 -6.905 -26.494 1.00 77.50 86 SER A CA 1
ATOM 697 C C . SER A 1 86 ? 25.846 -5.490 -26.967 1.00 77.50 86 SER A C 1
ATOM 699 O O . SER A 1 86 ? 26.806 -5.283 -27.705 1.00 77.50 86 SER A O 1
ATOM 701 N N . ASP A 1 87 ? 25.019 -4.527 -26.575 1.00 84.44 87 ASP A N 1
ATOM 702 C CA . ASP A 1 87 ? 25.165 -3.124 -26.927 1.00 84.44 87 ASP A CA 1
ATOM 703 C C . ASP A 1 87 ? 24.621 -2.232 -25.800 1.00 84.44 87 ASP A C 1
ATOM 705 O O . ASP A 1 87 ? 23.856 -2.671 -24.935 1.00 84.44 87 ASP A O 1
ATOM 709 N N . SER A 1 88 ? 25.027 -0.962 -25.810 1.00 82.31 88 SER A N 1
ATOM 710 C CA . SER A 1 88 ? 24.644 0.018 -24.786 1.00 82.31 88 SER A CA 1
ATOM 711 C C . SER A 1 88 ? 23.133 0.263 -24.719 1.00 82.31 88 SER A C 1
ATOM 713 O O . SER A 1 88 ? 22.611 0.651 -23.675 1.00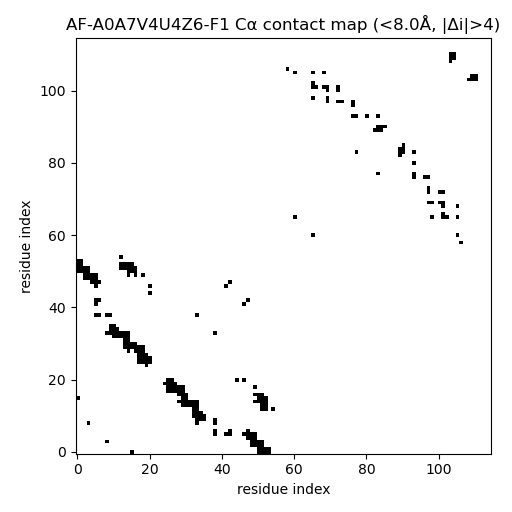 82.31 88 SER A O 1
ATOM 715 N N . MET A 1 89 ? 22.415 0.020 -25.818 1.00 84.94 89 MET A N 1
ATOM 716 C CA . MET A 1 89 ? 20.964 0.173 -25.897 1.00 84.94 89 MET A CA 1
ATOM 717 C C . MET A 1 89 ? 20.241 -0.981 -25.194 1.00 84.94 89 MET A C 1
ATOM 719 O O . MET A 1 89 ? 19.289 -0.768 -24.446 1.00 84.94 89 MET A O 1
ATOM 723 N N . THR A 1 90 ? 20.714 -2.202 -25.404 1.00 82.62 90 THR A N 1
ATOM 724 C CA . THR A 1 90 ? 20.194 -3.446 -24.840 1.00 82.62 90 THR A CA 1
ATOM 725 C C . THR A 1 90 ? 20.503 -3.514 -23.355 1.00 82.62 90 THR A C 1
ATOM 727 O O . THR A 1 90 ? 19.632 -3.893 -22.578 1.00 82.62 90 THR A O 1
ATOM 730 N N . GLU A 1 91 ? 21.678 -3.037 -22.942 1.00 84.75 91 GLU A N 1
ATOM 731 C CA . GLU A 1 91 ? 22.027 -2.886 -21.530 1.00 84.75 91 GLU A CA 1
ATOM 732 C C . GLU A 1 91 ? 21.133 -1.847 -20.828 1.00 84.75 91 GLU A C 1
ATOM 734 O O . GLU A 1 91 ? 20.615 -2.096 -19.736 1.00 84.75 91 GLU A O 1
ATOM 739 N N . ALA A 1 92 ? 20.875 -0.698 -21.466 1.00 85.62 92 ALA A N 1
ATOM 740 C CA . ALA A 1 92 ? 19.947 0.301 -20.933 1.00 85.62 92 ALA A CA 1
ATOM 741 C C . ALA A 1 92 ? 18.514 -0.246 -20.829 1.00 85.62 92 ALA A C 1
ATOM 743 O O . ALA A 1 92 ? 17.836 -0.037 -19.819 1.00 85.62 92 ALA A O 1
ATOM 744 N N . LEU A 1 93 ? 18.066 -0.990 -21.845 1.00 86.88 93 LEU A N 1
ATOM 745 C CA . LEU A 1 93 ? 16.762 -1.645 -21.851 1.00 86.88 93 LEU A CA 1
ATOM 746 C C . LEU A 1 93 ? 16.663 -2.705 -20.747 1.00 86.88 93 LEU A C 1
ATOM 748 O O . LEU A 1 93 ? 15.657 -2.756 -20.041 1.00 86.88 93 LEU A O 1
ATOM 752 N N . PHE A 1 94 ? 17.705 -3.513 -20.564 1.00 88.12 94 PHE A N 1
ATOM 753 C CA . PHE A 1 94 ? 17.787 -4.512 -19.503 1.00 88.12 94 PHE A CA 1
ATOM 754 C C . PHE A 1 94 ? 17.643 -3.869 -18.118 1.00 88.12 94 PHE A C 1
ATOM 756 O O . PHE A 1 94 ? 16.784 -4.278 -17.334 1.00 88.12 94 PHE A O 1
ATOM 763 N N . ASN A 1 95 ? 18.410 -2.810 -17.847 1.00 86.88 95 ASN A N 1
ATOM 764 C CA . ASN A 1 95 ? 18.358 -2.089 -16.574 1.00 86.88 95 ASN A CA 1
ATOM 765 C C . ASN A 1 95 ? 16.983 -1.452 -16.322 1.00 86.88 95 ASN A C 1
ATOM 767 O O . ASN A 1 95 ? 16.450 -1.552 -15.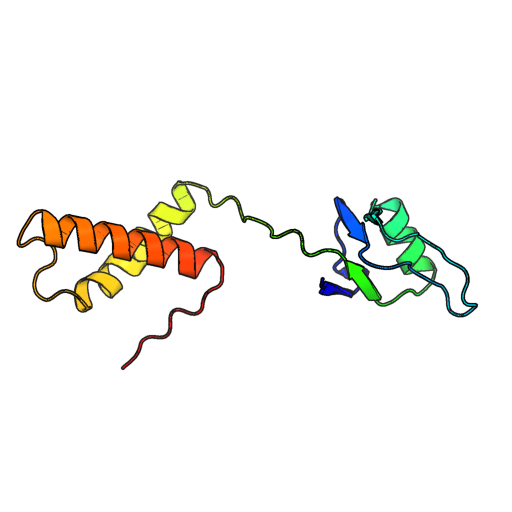214 1.00 86.88 95 ASN A O 1
ATOM 771 N N . ALA A 1 96 ? 16.373 -0.859 -17.353 1.00 86.69 96 ALA A N 1
ATOM 772 C CA . ALA A 1 96 ? 15.040 -0.271 -17.255 1.00 86.69 96 ALA A CA 1
ATOM 773 C C . ALA A 1 96 ? 13.961 -1.329 -16.970 1.00 86.69 96 ALA A C 1
ATOM 775 O O . ALA A 1 96 ? 13.089 -1.124 -16.124 1.00 86.69 96 ALA A O 1
ATOM 776 N N . VAL A 1 97 ? 14.027 -2.485 -17.639 1.00 87.31 97 VAL A N 1
ATOM 777 C CA . VAL A 1 97 ? 13.101 -3.601 -17.398 1.00 87.31 97 VAL A CA 1
ATOM 778 C C . VAL A 1 97 ? 13.288 -4.158 -15.989 1.00 87.31 97 VAL A C 1
ATOM 780 O O . VAL A 1 97 ? 12.298 -4.420 -15.303 1.00 87.31 97 VAL A O 1
ATOM 783 N N . LEU A 1 98 ? 14.529 -4.301 -15.525 1.00 88.31 98 LEU A N 1
ATOM 784 C CA . LEU A 1 98 ? 14.827 -4.784 -14.180 1.00 88.31 98 LEU A CA 1
ATOM 785 C C . LEU A 1 98 ? 14.262 -3.849 -13.104 1.00 88.31 98 LEU A C 1
ATOM 787 O O . LEU A 1 98 ? 13.624 -4.304 -12.154 1.00 88.31 98 LEU A O 1
ATOM 791 N N . GLU A 1 99 ? 14.427 -2.541 -13.285 1.00 86.12 99 GLU A N 1
ATOM 792 C CA . GLU A 1 99 ? 13.889 -1.524 -12.385 1.00 86.12 99 GLU A CA 1
ATOM 793 C C . GLU A 1 99 ? 12.360 -1.489 -12.378 1.00 86.12 99 GLU A C 1
ATOM 795 O O . GLU A 1 99 ? 11.749 -1.551 -11.309 1.00 86.12 99 GLU A O 1
ATOM 800 N N . LEU A 1 100 ? 11.729 -1.486 -13.556 1.00 84.69 100 LEU A N 1
ATOM 801 C CA . LEU A 1 100 ? 10.271 -1.559 -13.673 1.00 84.69 100 LEU A CA 1
ATOM 802 C C . LEU A 1 100 ? 9.716 -2.804 -12.994 1.00 84.69 100 LEU A C 1
ATOM 804 O O . LEU A 1 100 ? 8.659 -2.754 -12.361 1.00 84.69 100 LEU A O 1
ATOM 808 N N . THR A 1 101 ? 10.422 -3.923 -13.119 1.00 84.44 101 THR A N 1
ATOM 809 C CA . THR A 1 101 ? 9.940 -5.167 -12.543 1.00 84.44 101 THR A CA 1
ATOM 810 C C . THR A 1 101 ? 10.125 -5.206 -11.033 1.00 84.44 101 THR A C 1
ATOM 812 O O . THR A 1 101 ? 9.207 -5.628 -10.328 1.00 84.44 101 THR A O 1
ATOM 815 N N . ALA A 1 102 ? 11.239 -4.677 -10.521 1.00 83.19 102 ALA A N 1
ATOM 816 C CA . ALA A 1 102 ? 11.442 -4.510 -9.088 1.00 83.19 102 ALA A CA 1
ATOM 817 C C . ALA A 1 102 ? 10.342 -3.639 -8.466 1.00 83.19 102 ALA A C 1
ATOM 819 O O . ALA A 1 102 ? 9.693 -4.057 -7.507 1.00 83.19 102 ALA A O 1
ATOM 820 N N . VAL A 1 103 ? 10.055 -2.482 -9.071 1.00 80.81 103 VAL A N 1
ATOM 821 C CA . VAL A 1 103 ? 8.970 -1.591 -8.631 1.00 80.81 103 VAL A CA 1
ATOM 822 C C . VAL A 1 103 ? 7.618 -2.301 -8.695 1.00 80.81 103 VAL A C 1
ATOM 824 O O . VAL A 1 103 ? 6.860 -2.268 -7.730 1.00 80.81 103 VAL A O 1
ATOM 827 N N . ARG A 1 104 ? 7.317 -3.008 -9.790 1.00 80.56 104 ARG A N 1
ATOM 828 C CA . ARG A 1 104 ? 6.033 -3.703 -9.967 1.00 80.56 104 ARG A CA 1
ATOM 829 C C . ARG A 1 104 ? 5.788 -4.779 -8.910 1.00 80.56 104 ARG A C 1
ATOM 831 O O . ARG A 1 104 ? 4.676 -4.858 -8.387 1.00 80.56 104 ARG A O 1
ATOM 838 N N . VAL A 1 105 ? 6.797 -5.592 -8.599 1.00 79.81 105 VAL A N 1
ATOM 839 C CA . VAL A 1 105 ? 6.698 -6.634 -7.563 1.00 79.81 105 VAL A CA 1
ATOM 840 C C . VAL A 1 105 ? 6.508 -6.002 -6.187 1.00 79.81 105 VAL A C 1
ATOM 842 O O . VAL A 1 105 ? 5.631 -6.414 -5.427 1.00 79.81 105 VAL A O 1
ATOM 845 N N . LEU A 1 106 ? 7.286 -4.965 -5.883 1.00 75.38 106 LEU A N 1
ATOM 846 C CA . LEU A 1 106 ? 7.209 -4.228 -4.623 1.00 75.38 106 LEU A CA 1
ATOM 847 C C . LEU A 1 106 ? 5.829 -3.574 -4.415 1.00 75.38 106 LEU A C 1
ATOM 849 O O . LEU A 1 106 ? 5.262 -3.630 -3.315 1.00 75.38 106 LEU A O 1
ATOM 853 N N . SER A 1 107 ? 5.232 -3.047 -5.487 1.00 70.44 107 SER A N 1
ATOM 854 C CA . SER A 1 107 ? 3.864 -2.511 -5.519 1.00 70.44 107 SER A CA 1
ATOM 855 C C . SER A 1 107 ? 2.759 -3.578 -5.426 1.00 70.44 107 SER A C 1
ATOM 857 O O . SER A 1 107 ? 1.582 -3.233 -5.491 1.00 70.44 107 SER A O 1
ATOM 859 N N . GLY A 1 108 ? 3.097 -4.861 -5.249 1.00 66.50 108 GLY A N 1
ATOM 860 C CA . GLY A 1 108 ? 2.124 -5.951 -5.121 1.00 66.50 108 GLY A CA 1
ATOM 861 C C . GLY A 1 108 ? 1.555 -6.443 -6.454 1.00 66.50 108 GLY A C 1
ATOM 862 O O . GLY A 1 108 ? 0.568 -7.177 -6.467 1.00 66.50 108 GLY A O 1
ATOM 863 N N . GLY A 1 109 ? 2.163 -6.057 -7.580 1.00 62.28 109 GLY A N 1
ATOM 864 C CA . GLY A 1 109 ? 1.848 -6.630 -8.880 1.00 62.28 109 GLY A CA 1
ATOM 865 C C . GLY A 1 109 ? 2.317 -8.081 -8.944 1.00 62.28 109 GLY A C 1
ATOM 866 O O . GLY A 1 109 ? 3.483 -8.377 -8.693 1.00 62.28 109 GLY A O 1
ATOM 867 N N . THR A 1 110 ? 1.423 -8.999 -9.303 1.00 53.28 110 THR A N 1
ATOM 868 C CA . THR A 1 110 ? 1.790 -10.391 -9.569 1.00 53.28 110 THR A CA 1
ATOM 869 C C . THR A 1 110 ? 2.705 -10.449 -10.790 1.00 53.28 110 THR A C 1
ATOM 871 O O . THR A 1 110 ? 2.302 -10.117 -11.907 1.00 53.28 110 THR A O 1
ATOM 874 N N . TRP A 1 111 ? 3.955 -10.872 -10.593 1.00 52.06 111 TRP A N 1
ATOM 875 C CA . TRP A 1 111 ? 4.792 -11.308 -11.704 1.00 52.06 111 TRP A CA 1
ATOM 876 C C . TRP A 1 111 ? 4.471 -12.773 -11.982 1.00 52.06 111 TRP A C 1
ATOM 878 O O . TRP A 1 111 ? 4.959 -13.678 -11.311 1.00 52.06 111 TRP A O 1
ATOM 888 N N . THR A 1 112 ? 3.592 -13.013 -12.950 1.00 50.31 112 THR A N 1
ATOM 889 C CA . THR A 1 112 ? 3.351 -14.362 -13.450 1.00 50.31 112 THR A CA 1
ATOM 890 C C . THR A 1 112 ? 4.427 -14.712 -14.470 1.00 50.31 112 THR A C 1
ATOM 892 O O . THR A 1 112 ? 4.688 -13.976 -15.426 1.00 50.31 112 THR A O 1
ATOM 895 N N . LYS A 1 113 ? 5.087 -15.847 -14.239 1.00 42.88 113 LYS A N 1
ATOM 896 C CA . LYS A 1 113 ? 5.941 -16.507 -15.220 1.00 42.88 113 LYS A CA 1
ATOM 897 C C . LYS A 1 113 ? 5.016 -16.952 -16.356 1.00 42.88 113 LYS A C 1
ATOM 899 O O . LYS A 1 113 ? 4.270 -17.906 -16.192 1.00 42.88 113 LYS A O 1
ATOM 904 N N . THR A 1 114 ? 4.955 -16.193 -17.445 1.00 49.56 114 THR A N 1
ATOM 905 C CA . THR A 1 114 ? 4.349 -16.688 -18.685 1.00 49.56 114 THR A CA 1
ATOM 906 C C . THR A 1 114 ? 5.286 -17.754 -19.230 1.00 49.56 114 THR A C 1
ATOM 908 O O . THR A 1 114 ? 6.427 -17.427 -19.566 1.00 49.56 114 THR A O 1
ATOM 911 N N . GLU A 1 115 ? 4.813 -18.998 -19.162 1.00 37.16 115 GLU A N 1
ATOM 912 C CA . GLU A 1 115 ? 5.393 -20.192 -19.786 1.00 37.16 115 GLU A CA 1
ATOM 913 C C . GLU A 1 115 ? 5.506 -20.047 -21.306 1.00 37.16 115 GLU A C 1
ATOM 915 O O . GLU A 1 115 ? 4.662 -19.331 -21.900 1.00 37.16 115 GLU A O 1
#